Protein AF-A0A1U7GFN2-F1 (afdb_monomer_lite)

pLDDT: mean 79.74, std 21.15, range [33.28, 98.19]

Sequence (119 aa):
MRTPLAVALRPTSIPDRIIRTFAADPARSIAVTWRTDPTIAGAIAQVALAEHGPRFAKNARTVPAASQDLTTNLGVVRCHSAVIAGLLLQWRFILMEPGATTNETPDADRRPDRMAGTI

Foldseek 3Di:
DDDDPLRVPPFAQDWDPWDKAADPPNQFKIKIKTKHAPVPPWWKWWWFADDPDDCRSVRIDIFTWDWDWDQDPSGIMIMTMTMGGRDHNRTDTDGDTPPPPPPPDPDPPPDPDDDDDDD

Secondary structure (DSSP, 8-state):
-PPPHHHHT---SS-EEEEEEE-SSTTTEEEEEEEE-TT----EEEEEE--SSGGGGGGPEEEEPEEEEEEETTEEEEEEEEEEES--TTEEEE--PPPP-------TT---PPP----

Radius of gyration: 21.06 Å; chains: 1; bounding box: 43×74×38 Å

Structure (mmCIF, N/CA/C/O backbone):
data_AF-A0A1U7GFN2-F1
#
_entry.id   AF-A0A1U7GFN2-F1
#
loop_
_atom_site.group_PDB
_atom_site.id
_atom_site.type_symbol
_atom_site.label_atom_id
_atom_site.label_alt_id
_atom_site.label_comp_id
_atom_site.label_asym_id
_atom_site.label_entity_id
_atom_site.label_seq_id
_atom_site.pdbx_PDB_ins_code
_atom_site.Cartn_x
_atom_site.Cartn_y
_atom_site.Cartn_z
_atom_site.occupancy
_atom_site.B_iso_or_equiv
_atom_site.auth_seq_id
_atom_site.auth_comp_id
_atom_site.auth_asym_id
_atom_site.auth_atom_id
_atom_site.pdbx_PDB_model_num
ATOM 1 N N . MET A 1 1 ? 33.927 -9.912 -6.779 1.00 79.88 1 MET A N 1
ATOM 2 C CA . MET A 1 1 ? 33.056 -9.307 -7.814 1.00 79.88 1 MET A CA 1
ATOM 3 C C . MET A 1 1 ? 32.000 -8.467 -7.103 1.00 79.88 1 MET A C 1
ATOM 5 O O . MET A 1 1 ? 31.395 -8.986 -6.175 1.00 79.88 1 MET A O 1
ATOM 9 N N . ARG A 1 2 ? 31.828 -7.176 -7.431 1.00 85.62 2 ARG A N 1
ATOM 10 C CA . ARG A 1 2 ? 30.754 -6.353 -6.832 1.00 85.62 2 ARG A CA 1
ATOM 11 C C . ARG A 1 2 ? 29.463 -6.574 -7.619 1.00 85.62 2 ARG A C 1
ATOM 13 O O . ARG A 1 2 ? 29.490 -6.513 -8.844 1.00 85.62 2 ARG A O 1
ATOM 20 N N . THR A 1 3 ? 28.354 -6.808 -6.925 1.00 88.25 3 THR A N 1
ATOM 21 C CA . THR A 1 3 ? 27.028 -6.903 -7.547 1.00 88.25 3 THR A CA 1
ATOM 22 C C . THR A 1 3 ? 26.643 -5.550 -8.159 1.00 88.25 3 THR A C 1
ATOM 24 O O . THR A 1 3 ? 26.765 -4.531 -7.472 1.00 88.25 3 THR A O 1
ATOM 27 N N . PRO A 1 4 ? 26.177 -5.501 -9.421 1.00 92.88 4 PRO A N 1
ATOM 28 C CA . PRO A 1 4 ? 25.675 -4.268 -10.019 1.00 92.88 4 PRO A CA 1
ATOM 29 C C . PRO A 1 4 ? 24.521 -3.668 -9.208 1.00 92.88 4 PRO A C 1
ATOM 31 O O . PRO A 1 4 ? 23.682 -4.395 -8.676 1.00 92.88 4 PRO A O 1
ATOM 34 N N . LEU A 1 5 ? 24.426 -2.337 -9.164 1.00 89.12 5 LEU A N 1
ATOM 35 C CA . LEU A 1 5 ? 23.420 -1.641 -8.353 1.00 89.12 5 LEU A CA 1
ATOM 36 C C . LEU A 1 5 ? 21.980 -1.998 -8.754 1.00 89.12 5 LEU A C 1
ATOM 38 O O . LEU A 1 5 ? 21.131 -2.206 -7.891 1.00 89.12 5 LEU A O 1
ATOM 42 N N . ALA A 1 6 ? 21.731 -2.142 -10.057 1.00 87.75 6 ALA A N 1
ATOM 43 C CA . ALA A 1 6 ? 20.432 -2.549 -10.590 1.00 87.75 6 ALA A CA 1
ATOM 44 C C . ALA A 1 6 ? 20.019 -3.965 -10.152 1.00 87.75 6 ALA A C 1
ATOM 46 O O . ALA A 1 6 ? 18.833 -4.270 -10.096 1.00 87.75 6 ALA A O 1
ATOM 47 N N . VAL A 1 7 ? 20.985 -4.832 -9.833 1.00 89.94 7 VAL A N 1
ATOM 48 C CA . VAL A 1 7 ? 20.720 -6.176 -9.301 1.00 89.94 7 VAL A CA 1
ATOM 49 C C . VAL A 1 7 ? 20.530 -6.112 -7.787 1.00 89.94 7 VAL A C 1
ATOM 51 O O . VAL A 1 7 ? 19.584 -6.691 -7.270 1.00 89.94 7 VAL A O 1
ATOM 54 N N . ALA A 1 8 ? 21.376 -5.361 -7.078 1.00 90.19 8 ALA A N 1
ATOM 55 C CA . ALA A 1 8 ? 21.319 -5.251 -5.620 1.00 90.19 8 ALA A CA 1
ATOM 56 C C . ALA A 1 8 ? 20.065 -4.525 -5.093 1.00 90.19 8 ALA A C 1
ATOM 58 O O . ALA A 1 8 ? 19.646 -4.779 -3.969 1.00 90.19 8 ALA A O 1
ATOM 59 N N . LEU A 1 9 ? 19.479 -3.608 -5.874 1.00 91.38 9 LEU A N 1
ATOM 60 C CA . LEU A 1 9 ? 18.309 -2.808 -5.477 1.00 91.38 9 LEU A CA 1
ATOM 61 C C . LEU A 1 9 ? 17.008 -3.198 -6.191 1.00 91.38 9 LEU A C 1
ATOM 63 O O . LEU A 1 9 ? 15.992 -2.503 -6.032 1.00 91.38 9 LEU A O 1
ATOM 67 N N . ARG A 1 10 ? 17.035 -4.274 -6.983 1.00 93.94 10 ARG A N 1
ATOM 68 C CA . ARG A 1 10 ? 15.882 -4.742 -7.753 1.00 93.94 10 ARG A CA 1
ATOM 69 C C . ARG A 1 10 ? 14.710 -5.042 -6.806 1.00 93.94 10 ARG A C 1
ATOM 71 O O . ARG A 1 10 ? 14.901 -5.819 -5.874 1.00 93.94 10 ARG A O 1
ATOM 78 N N . PRO A 1 11 ? 13.528 -4.434 -7.007 1.00 95.00 11 PRO A N 1
ATOM 79 C CA . PRO A 1 11 ? 12.351 -4.813 -6.239 1.00 95.00 11 PRO A CA 1
ATOM 80 C C . PRO A 1 11 ? 11.867 -6.207 -6.655 1.00 95.00 11 PRO A C 1
ATOM 82 O O . PRO A 1 11 ? 12.178 -6.690 -7.744 1.00 95.00 11 PRO A O 1
ATOM 85 N N . THR A 1 12 ? 11.082 -6.829 -5.787 1.00 96.00 12 THR A N 1
ATOM 86 C CA . THR A 1 12 ? 10.398 -8.099 -6.059 1.00 96.00 12 THR A CA 1
ATOM 87 C C . THR A 1 12 ? 8.897 -7.908 -5.861 1.00 96.00 12 THR A C 1
ATOM 89 O O . THR A 1 12 ? 8.451 -6.808 -5.525 1.00 96.00 12 THR A O 1
ATOM 92 N N . SER A 1 13 ? 8.120 -8.976 -6.003 1.00 95.88 13 SER A N 1
ATOM 93 C CA . SER A 1 13 ? 6.693 -8.974 -5.687 1.00 95.88 13 SER A CA 1
ATOM 94 C C . SER A 1 13 ? 6.435 -8.750 -4.196 1.00 95.88 13 SER A C 1
ATOM 96 O O . SER A 1 13 ? 5.337 -8.364 -3.808 1.00 95.88 13 SER A O 1
ATOM 98 N N . ILE A 1 14 ? 7.451 -8.967 -3.355 1.00 95.62 14 ILE A N 1
ATOM 99 C CA . ILE A 1 14 ? 7.402 -8.703 -1.921 1.00 95.62 14 ILE A CA 1
ATOM 100 C C . ILE A 1 14 ? 7.631 -7.203 -1.677 1.00 95.62 14 ILE A C 1
ATOM 102 O O . ILE A 1 14 ? 8.637 -6.663 -2.153 1.00 95.62 14 ILE A O 1
ATOM 106 N N . PRO A 1 15 ? 6.760 -6.541 -0.893 1.00 95.94 15 PRO A N 1
ATOM 107 C CA . PRO A 1 15 ? 6.933 -5.150 -0.505 1.00 95.94 15 PRO A CA 1
ATOM 108 C C . PRO A 1 15 ? 8.265 -4.906 0.184 1.00 95.94 15 PRO A C 1
ATOM 110 O O . PRO A 1 15 ? 8.613 -5.567 1.164 1.00 95.94 15 PRO A O 1
ATOM 113 N N . ASP A 1 16 ? 8.974 -3.885 -0.276 1.00 95.56 16 ASP A N 1
ATOM 114 C CA . ASP A 1 16 ? 10.136 -3.358 0.420 1.00 95.56 16 ASP A CA 1
ATOM 115 C C . ASP A 1 16 ? 10.035 -1.832 0.576 1.00 95.56 16 ASP A C 1
ATOM 117 O O . ASP A 1 16 ? 9.109 -1.183 0.075 1.00 95.56 16 ASP A O 1
ATOM 121 N N . ARG A 1 17 ? 10.983 -1.253 1.328 1.00 94.75 17 ARG A N 1
ATOM 122 C CA . ARG A 1 17 ? 11.055 0.197 1.601 1.00 94.75 17 ARG A CA 1
ATOM 123 C C . ARG A 1 17 ? 9.732 0.773 2.108 1.00 94.75 17 ARG A C 1
ATOM 125 O O . ARG A 1 17 ? 9.287 1.828 1.665 1.00 94.75 17 ARG A O 1
ATOM 132 N N . ILE A 1 18 ? 9.129 0.064 3.054 1.00 96.44 18 ILE A N 1
ATOM 133 C CA . ILE A 1 18 ? 7.902 0.481 3.720 1.00 96.44 18 ILE A CA 1
ATOM 134 C C . ILE A 1 18 ? 8.209 1.715 4.572 1.00 96.44 18 ILE A C 1
ATOM 136 O O . ILE A 1 18 ? 8.990 1.651 5.523 1.00 96.44 18 ILE A O 1
ATOM 140 N N . ILE A 1 19 ? 7.587 2.837 4.233 1.00 96.00 19 ILE A N 1
ATOM 141 C CA . ILE A 1 19 ? 7.745 4.119 4.914 1.00 96.00 19 ILE A CA 1
ATOM 142 C C . ILE A 1 19 ? 6.379 4.561 5.429 1.00 96.00 19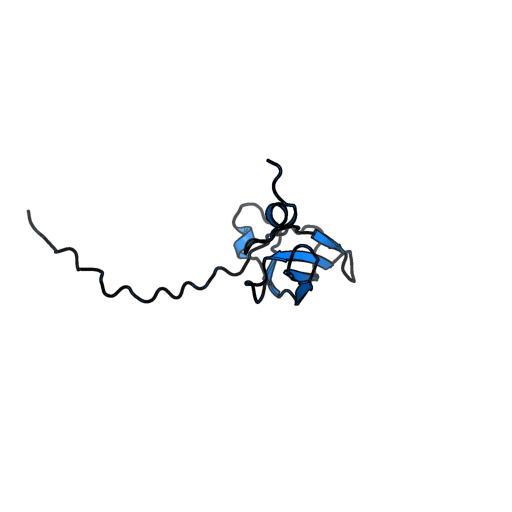 ILE A C 1
ATOM 144 O O . ILE A 1 19 ? 5.367 4.444 4.743 1.00 96.00 19 ILE A O 1
ATOM 148 N N . ARG A 1 20 ? 6.353 5.095 6.651 1.00 93.94 20 ARG A N 1
ATOM 149 C CA . ARG A 1 20 ? 5.165 5.706 7.249 1.00 93.94 20 ARG A CA 1
ATOM 150 C C . ARG A 1 20 ? 5.383 7.203 7.417 1.00 93.94 20 ARG A C 1
ATOM 152 O O . ARG A 1 20 ? 6.385 7.609 8.000 1.00 93.94 20 ARG A O 1
ATOM 159 N N . THR A 1 21 ? 4.419 7.999 6.978 1.00 94.12 21 THR A N 1
ATOM 160 C CA . THR A 1 21 ? 4.413 9.459 7.116 1.00 94.12 21 THR A CA 1
ATOM 161 C C . THR A 1 21 ? 3.083 9.949 7.685 1.00 94.12 21 THR A C 1
ATOM 163 O O . THR A 1 21 ? 2.111 9.195 7.791 1.00 94.12 21 THR A O 1
ATOM 166 N N . PHE A 1 22 ? 3.034 11.219 8.085 1.00 91.38 22 PHE A N 1
ATOM 167 C CA . PHE A 1 22 ? 1.775 11.868 8.437 1.00 91.38 22 PHE A CA 1
ATOM 168 C C . PHE A 1 22 ? 0.922 12.111 7.189 1.00 91.38 22 PHE A C 1
ATOM 170 O O . PHE A 1 22 ? 1.451 12.396 6.114 1.00 91.38 22 PHE A O 1
ATOM 177 N N . ALA A 1 23 ? -0.395 12.002 7.353 1.00 89.81 23 ALA A N 1
ATOM 178 C CA . ALA A 1 23 ? -1.374 12.461 6.373 1.00 89.81 23 ALA A CA 1
ATOM 179 C C . ALA A 1 23 ? -2.029 13.768 6.868 1.00 89.81 23 ALA A C 1
ATOM 181 O O . ALA A 1 23 ? -1.463 14.454 7.718 1.00 89.81 23 ALA A O 1
ATOM 182 N N . ALA A 1 24 ? -3.190 14.139 6.319 1.00 85.94 24 ALA A N 1
ATOM 183 C CA . ALA A 1 24 ? -3.819 15.441 6.559 1.00 85.94 24 ALA A CA 1
ATOM 184 C C . ALA A 1 24 ? -4.075 15.751 8.050 1.00 85.94 24 ALA A C 1
ATOM 186 O O . ALA A 1 24 ? -3.706 16.826 8.513 1.00 85.94 24 ALA A O 1
ATOM 187 N N . ASP A 1 25 ? -4.670 14.815 8.802 1.00 89.19 25 ASP A N 1
ATOM 188 C CA . ASP A 1 25 ? -4.792 14.909 10.265 1.00 89.19 25 ASP A CA 1
ATOM 189 C C . ASP A 1 25 ? -3.743 13.985 10.903 1.00 89.19 25 ASP A C 1
ATOM 191 O O . ASP A 1 25 ? -3.983 12.778 10.986 1.00 89.19 25 ASP A O 1
ATOM 195 N N . PRO A 1 26 ? -2.586 14.488 11.359 1.00 85.94 26 PRO A N 1
ATOM 196 C CA . PRO A 1 26 ? -1.520 13.642 11.891 1.00 85.94 26 PRO A CA 1
ATOM 197 C C . PRO A 1 26 ? -1.901 12.918 13.192 1.00 85.94 26 PRO A C 1
ATOM 199 O O . PRO A 1 26 ? -1.264 11.923 13.536 1.00 85.94 26 PRO A O 1
ATOM 202 N N . ALA A 1 27 ? -2.931 13.378 13.914 1.00 87.00 27 ALA A N 1
ATOM 203 C CA . ALA A 1 27 ? -3.392 12.732 15.142 1.00 87.00 27 ALA A CA 1
ATOM 204 C C . ALA A 1 27 ? -4.286 11.515 14.863 1.00 87.00 27 ALA A C 1
ATOM 206 O O . ALA A 1 27 ? -4.385 10.614 15.697 1.00 87.00 27 ALA A O 1
ATOM 207 N N . ARG A 1 28 ? -4.947 11.484 13.698 1.00 89.50 28 ARG A N 1
ATOM 208 C CA . ARG A 1 28 ? -5.922 10.439 13.336 1.00 89.50 28 ARG A CA 1
ATOM 209 C C . ARG A 1 28 ? -5.659 9.783 11.991 1.00 89.50 28 ARG A C 1
ATOM 211 O O . ARG A 1 28 ? -6.449 8.940 11.566 1.00 89.50 28 ARG A O 1
ATOM 218 N N . SER A 1 29 ? -4.591 10.147 11.297 1.00 92.50 29 SER A N 1
ATOM 219 C CA . SER A 1 29 ? -4.281 9.593 9.989 1.00 92.50 29 SER A CA 1
ATOM 220 C C . SER A 1 29 ? -2.788 9.511 9.709 1.00 92.50 29 SER A C 1
ATOM 222 O O . SER A 1 29 ? -1.995 10.363 10.107 1.00 92.50 29 SER A O 1
ATOM 224 N N . ILE A 1 30 ? -2.419 8.464 8.982 1.00 93.88 30 ILE A N 1
ATOM 225 C CA . ILE A 1 30 ? -1.072 8.254 8.455 1.00 93.88 30 ILE A CA 1
ATOM 226 C C . ILE A 1 30 ? -1.161 7.883 6.982 1.00 93.88 30 ILE A C 1
ATOM 228 O O . ILE A 1 30 ? -2.176 7.351 6.531 1.00 93.88 30 ILE A O 1
ATOM 232 N N . ALA A 1 31 ? -0.072 8.088 6.257 1.00 95.75 31 ALA A N 1
ATOM 233 C CA . ALA A 1 31 ? 0.148 7.453 4.971 1.00 95.75 31 ALA A CA 1
ATOM 234 C C . ALA A 1 31 ? 1.226 6.376 5.116 1.00 95.75 31 ALA A C 1
ATOM 236 O O . ALA A 1 31 ? 2.205 6.546 5.847 1.00 95.75 31 ALA A O 1
ATOM 237 N N . VAL A 1 32 ? 1.038 5.258 4.425 1.00 97.06 32 VAL A N 1
ATOM 238 C CA . VAL A 1 32 ? 2.057 4.222 4.261 1.00 97.06 32 VAL A CA 1
ATOM 239 C C . VAL A 1 32 ? 2.391 4.141 2.783 1.00 97.06 32 VAL A C 1
ATOM 241 O O . VAL A 1 32 ? 1.485 4.103 1.951 1.00 97.06 32 VAL A O 1
ATOM 244 N N . THR A 1 33 ? 3.677 4.136 2.458 1.00 97.50 33 THR A N 1
ATOM 245 C CA . THR A 1 33 ? 4.182 3.964 1.098 1.00 97.50 33 THR A CA 1
ATOM 246 C C . THR A 1 33 ? 5.164 2.809 1.041 1.00 97.50 33 THR A C 1
ATOM 248 O O . THR A 1 33 ? 5.877 2.534 2.003 1.00 97.50 33 THR A O 1
ATOM 251 N N . TRP A 1 34 ? 5.167 2.092 -0.074 1.00 98.06 34 TRP A N 1
ATOM 252 C CA . TRP A 1 34 ? 6.070 0.972 -0.326 1.00 98.06 34 TRP A CA 1
ATOM 253 C C . TRP A 1 34 ? 6.273 0.807 -1.825 1.00 98.06 34 TRP A C 1
ATOM 255 O O . TRP A 1 34 ? 5.620 1.480 -2.631 1.00 98.06 34 TRP A O 1
ATOM 265 N N . ARG A 1 35 ? 7.191 -0.077 -2.210 1.00 97.50 35 ARG A N 1
ATOM 266 C CA . ARG A 1 35 ? 7.350 -0.467 -3.609 1.00 97.50 35 ARG A CA 1
ATOM 267 C C . ARG A 1 35 ? 7.367 -1.980 -3.776 1.00 97.50 35 ARG A C 1
ATOM 269 O O . ARG A 1 35 ? 7.756 -2.711 -2.867 1.00 97.50 35 ARG A O 1
ATOM 276 N N . THR A 1 36 ? 6.999 -2.399 -4.973 1.00 98.00 36 THR A N 1
ATOM 277 C CA . THR A 1 36 ? 7.103 -3.760 -5.497 1.00 98.00 36 THR A CA 1
ATOM 278 C C . THR A 1 36 ? 7.691 -3.695 -6.908 1.00 98.00 36 THR A C 1
ATOM 280 O O . THR A 1 36 ? 8.001 -2.615 -7.441 1.00 98.00 36 THR A O 1
ATOM 283 N N . ASP A 1 37 ? 7.909 -4.853 -7.520 1.00 96.81 37 ASP A N 1
ATOM 284 C CA . ASP A 1 37 ? 8.148 -4.910 -8.953 1.00 96.81 37 ASP A CA 1
ATOM 285 C C . ASP A 1 37 ? 6.851 -4.629 -9.757 1.00 96.81 37 ASP A C 1
ATOM 287 O O . ASP A 1 37 ? 5.743 -4.707 -9.220 1.00 96.81 37 ASP A O 1
ATOM 291 N N . PRO A 1 38 ? 6.955 -4.282 -11.053 1.00 96.25 38 PRO A N 1
ATOM 292 C CA . PRO A 1 38 ? 5.802 -3.860 -11.854 1.00 96.25 38 PRO A CA 1
ATOM 293 C C . PRO A 1 38 ? 4.720 -4.924 -12.096 1.00 96.25 38 PRO A C 1
ATOM 295 O O . PRO A 1 38 ? 3.646 -4.573 -12.596 1.00 96.25 38 PRO A O 1
ATOM 298 N N . THR A 1 39 ? 4.970 -6.198 -11.763 1.00 96.88 39 THR A N 1
ATOM 299 C CA . THR A 1 39 ? 3.991 -7.286 -11.928 1.00 96.88 39 THR A CA 1
ATOM 300 C C . THR A 1 39 ? 2.800 -7.155 -10.972 1.00 96.88 39 THR A C 1
ATOM 302 O O . THR A 1 39 ? 1.727 -7.681 -11.263 1.00 96.88 39 THR A O 1
ATOM 305 N N . ILE A 1 40 ? 2.934 -6.396 -9.877 1.00 96.75 40 ILE A N 1
ATOM 306 C CA . ILE A 1 40 ? 1.870 -6.197 -8.884 1.00 96.75 40 ILE A CA 1
ATOM 307 C C . ILE A 1 40 ? 0.941 -5.050 -9.288 1.00 96.75 40 ILE A C 1
ATOM 309 O O . ILE A 1 40 ? 1.202 -3.879 -9.012 1.00 96.75 40 ILE A O 1
ATOM 313 N N . ALA A 1 41 ? -0.172 -5.379 -9.947 1.00 91.06 41 ALA A N 1
ATOM 314 C CA . ALA A 1 41 ? -1.134 -4.405 -10.481 1.00 91.06 41 ALA A CA 1
ATOM 315 C C . ALA A 1 41 ? -1.859 -3.562 -9.412 1.00 91.06 41 ALA A C 1
ATOM 317 O O . ALA A 1 41 ? -2.234 -2.422 -9.680 1.00 91.06 41 ALA A O 1
ATOM 318 N N . GLY A 1 42 ? -2.044 -4.096 -8.206 1.00 91.31 42 GLY A N 1
ATOM 319 C CA . GLY A 1 42 ? -2.718 -3.408 -7.111 1.00 91.31 42 GLY A CA 1
ATOM 320 C C . GLY A 1 42 ? -2.256 -3.935 -5.762 1.00 91.31 42 GLY A C 1
ATOM 321 O O . GLY A 1 42 ? -1.808 -5.074 -5.665 1.00 91.31 42 GLY A O 1
ATOM 322 N N . ALA A 1 43 ? -2.367 -3.095 -4.737 1.00 95.12 43 ALA A N 1
ATOM 323 C CA . ALA A 1 43 ? -1.914 -3.413 -3.390 1.00 95.12 43 ALA A CA 1
ATOM 324 C C . ALA A 1 43 ? -2.917 -2.922 -2.343 1.00 95.12 43 ALA A C 1
ATOM 326 O O . ALA A 1 43 ? -3.752 -2.046 -2.600 1.00 95.12 43 ALA A O 1
ATOM 327 N N . ILE A 1 44 ? -2.825 -3.495 -1.149 1.00 96.31 44 ILE A N 1
ATOM 328 C CA . ILE A 1 44 ? -3.666 -3.142 -0.008 1.00 96.31 44 ILE A CA 1
ATOM 329 C C . ILE A 1 44 ? -2.799 -2.932 1.228 1.00 96.31 44 ILE A C 1
ATOM 331 O O . ILE A 1 44 ? -1.756 -3.553 1.391 1.00 96.31 44 ILE A O 1
ATOM 335 N N . ALA A 1 45 ? -3.256 -2.072 2.128 1.00 94.25 45 ALA A N 1
ATOM 336 C CA . ALA A 1 45 ? -2.758 -2.007 3.491 1.00 94.25 45 ALA A CA 1
ATOM 337 C C . ALA A 1 45 ? -3.819 -2.569 4.434 1.00 94.25 45 ALA A C 1
ATOM 339 O O . ALA A 1 45 ? -5.018 -2.362 4.237 1.00 94.25 45 ALA A O 1
ATOM 340 N N . GLN A 1 46 ? -3.384 -3.240 5.493 1.00 92.19 46 GLN A N 1
ATOM 341 C CA . GLN A 1 46 ? -4.274 -3.697 6.548 1.00 92.19 46 GLN A CA 1
ATOM 342 C C . GLN A 1 46 ? -3.916 -3.044 7.880 1.00 92.19 46 GLN A C 1
ATOM 344 O O . GLN A 1 46 ? -2.781 -2.654 8.159 1.00 92.19 46 GLN A O 1
ATOM 349 N N . VAL A 1 47 ? -4.934 -2.815 8.699 1.00 89.25 47 VAL A N 1
ATOM 350 C CA . VAL A 1 47 ? -4.763 -2.179 10.004 1.00 89.25 47 VAL A CA 1
ATOM 351 C C . VAL A 1 47 ? -5.791 -2.725 10.972 1.00 89.25 47 VAL A C 1
ATOM 353 O O . VAL A 1 47 ? -6.968 -2.830 10.641 1.00 89.25 47 VAL A O 1
ATOM 356 N N . ALA A 1 48 ? -5.343 -3.040 12.179 1.00 88.50 48 ALA A N 1
ATOM 357 C CA . ALA A 1 48 ? -6.181 -3.528 13.259 1.00 88.50 48 ALA A CA 1
ATOM 358 C C . ALA A 1 48 ? -5.857 -2.759 14.540 1.00 88.50 48 ALA A C 1
ATOM 360 O O . ALA A 1 48 ? -4.734 -2.287 14.729 1.00 88.50 48 ALA A O 1
ATOM 361 N N . LEU A 1 49 ? -6.826 -2.658 15.447 1.00 83.94 49 LEU A N 1
ATOM 362 C CA . LEU A 1 49 ? -6.531 -2.233 16.810 1.00 83.94 49 LEU A CA 1
ATOM 363 C C . LEU A 1 49 ? -5.607 -3.271 17.459 1.00 83.94 49 LEU A C 1
ATOM 365 O O . LEU A 1 49 ? -5.809 -4.475 17.317 1.00 83.94 49 LEU A O 1
ATOM 369 N N . ALA A 1 50 ? -4.581 -2.803 18.163 1.00 80.00 50 ALA A N 1
ATOM 370 C CA . ALA A 1 50 ? -3.693 -3.679 18.906 1.00 80.00 50 ALA A CA 1
ATOM 371 C C . ALA A 1 50 ? -4.412 -4.223 20.147 1.00 80.00 50 ALA A C 1
ATOM 373 O O . ALA A 1 50 ? -4.566 -3.510 21.134 1.00 80.00 50 ALA A O 1
ATOM 374 N N . GLU A 1 51 ? -4.833 -5.482 20.096 1.00 80.25 51 GLU A N 1
ATOM 375 C CA . GLU A 1 51 ? -5.404 -6.206 21.235 1.00 80.25 51 GLU A CA 1
ATOM 376 C C . GLU A 1 51 ? -4.374 -7.170 21.844 1.00 80.25 51 GLU A C 1
ATOM 378 O O . GLU A 1 51 ? -3.321 -7.449 21.261 1.00 80.25 51 GLU A O 1
ATOM 383 N N . HIS A 1 52 ? -4.663 -7.695 23.035 1.00 77.75 52 HIS A N 1
ATOM 384 C CA . HIS A 1 52 ? -3.803 -8.686 23.672 1.00 77.75 52 HIS A CA 1
ATOM 385 C C . HIS A 1 52 ? -3.826 -10.011 22.889 1.00 77.75 52 HIS A C 1
ATOM 387 O O . HIS A 1 52 ? -4.832 -10.717 22.845 1.00 77.75 52 HIS A O 1
ATOM 393 N N . GLY A 1 53 ? -2.683 -10.370 22.302 1.00 77.62 53 GLY A N 1
ATOM 394 C CA . GLY A 1 53 ? -2.458 -11.661 21.649 1.00 77.62 53 GLY A CA 1
ATOM 395 C C . GLY A 1 53 ? -2.500 -11.615 20.116 1.00 77.62 53 GLY A C 1
ATOM 396 O O . GLY A 1 53 ? -2.897 -10.621 19.521 1.00 77.62 53 GLY A O 1
ATOM 397 N N . PRO A 1 54 ? -2.094 -12.701 19.435 1.00 77.06 54 PRO A N 1
ATOM 398 C CA . PRO A 1 54 ? -1.831 -12.709 17.989 1.00 77.06 54 PRO A CA 1
ATOM 399 C C . PRO A 1 54 ? -3.092 -12.644 17.112 1.00 77.06 54 PRO A C 1
ATOM 401 O O . PRO A 1 54 ? -2.994 -12.505 15.896 1.00 77.06 54 PRO A O 1
ATOM 404 N N . ARG A 1 55 ? -4.291 -12.763 17.700 1.00 81.38 55 ARG A N 1
ATOM 405 C 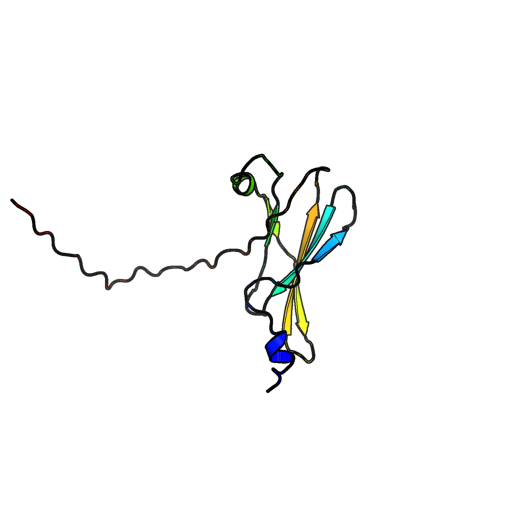CA . ARG A 1 55 ? -5.556 -12.826 16.949 1.00 81.38 55 ARG A CA 1
ATOM 406 C C . ARG A 1 55 ? -6.091 -11.468 16.503 1.00 81.38 55 ARG A C 1
ATOM 408 O O . ARG A 1 55 ? -6.998 -11.462 15.679 1.00 81.38 55 ARG A O 1
ATOM 415 N N . PHE A 1 56 ? -5.523 -10.355 16.971 1.00 78.81 56 PHE A N 1
ATOM 416 C CA . PHE A 1 56 ? -5.976 -9.007 16.603 1.00 78.81 56 PHE A CA 1
ATOM 417 C C . PHE A 1 56 ? -5.978 -8.764 15.082 1.00 78.81 56 PHE A C 1
ATOM 419 O O . PHE A 1 56 ? -6.815 -8.027 14.570 1.00 78.81 56 PHE A O 1
ATOM 426 N N . ALA A 1 57 ? -5.108 -9.461 14.339 1.00 83.00 57 ALA A N 1
ATOM 427 C CA . ALA A 1 57 ? -5.063 -9.438 12.877 1.00 83.00 57 ALA A CA 1
ATOM 428 C C . ALA A 1 57 ? -6.390 -9.846 12.209 1.00 83.00 57 ALA A C 1
ATOM 430 O O . ALA A 1 57 ? -6.677 -9.403 11.103 1.00 83.00 57 ALA A O 1
ATOM 431 N N . LYS A 1 58 ? -7.224 -10.658 12.876 1.00 85.25 58 LYS A N 1
ATOM 432 C CA . LYS A 1 58 ? -8.551 -11.044 12.368 1.00 85.25 58 LYS A CA 1
ATOM 433 C C . LYS A 1 58 ? -9.514 -9.861 12.271 1.00 85.25 58 LYS A C 1
ATOM 435 O O . LYS A 1 58 ? -10.424 -9.894 11.454 1.00 85.25 58 LYS A O 1
ATOM 440 N N . ASN A 1 59 ? -9.291 -8.827 13.079 1.00 86.44 59 ASN A N 1
ATOM 441 C CA . ASN A 1 59 ? -10.094 -7.607 13.107 1.00 86.44 59 ASN A CA 1
ATOM 442 C C . ASN A 1 59 ? -9.500 -6.524 12.191 1.00 86.44 59 ASN A C 1
ATOM 444 O O . ASN A 1 59 ? -9.850 -5.348 12.307 1.00 86.44 59 ASN A O 1
ATOM 448 N N . ALA A 1 60 ? -8.559 -6.888 11.312 1.00 90.56 60 ALA A N 1
ATOM 449 C CA . ALA A 1 60 ? -7.950 -5.937 10.404 1.00 90.56 60 ALA A CA 1
ATOM 450 C C . ALA A 1 60 ? -8.959 -5.456 9.363 1.00 90.56 60 ALA A C 1
ATOM 452 O O . ALA A 1 60 ? -9.598 -6.246 8.669 1.00 90.56 60 ALA A O 1
ATOM 453 N N . ARG A 1 61 ? -9.054 -4.138 9.210 1.00 92.00 61 ARG A N 1
ATOM 454 C CA . ARG A 1 61 ? -9.718 -3.536 8.057 1.00 92.00 61 ARG A CA 1
ATOM 455 C C . ARG A 1 61 ? -8.716 -3.340 6.928 1.00 92.00 61 ARG A C 1
ATOM 457 O O . ARG A 1 61 ? -7.542 -3.044 7.166 1.00 92.00 61 ARG A O 1
ATOM 464 N N . THR A 1 62 ? -9.216 -3.456 5.708 1.00 94.56 62 THR A N 1
ATOM 465 C CA . THR A 1 62 ? -8.436 -3.307 4.480 1.00 94.56 62 THR A CA 1
ATOM 466 C C . THR A 1 62 ? -8.586 -1.895 3.927 1.00 94.56 62 THR A C 1
ATOM 468 O O . THR A 1 62 ? -9.686 -1.347 3.895 1.00 94.56 62 THR A O 1
ATOM 471 N N . VAL A 1 63 ? -7.473 -1.307 3.499 1.00 95.44 63 VAL A N 1
ATOM 472 C CA . VAL A 1 63 ? -7.386 0.018 2.886 1.00 95.44 63 VAL A CA 1
ATOM 473 C C . VAL A 1 63 ? -6.744 -0.167 1.508 1.00 95.44 63 VAL A C 1
ATOM 475 O O . VAL A 1 63 ? -5.603 -0.629 1.443 1.00 95.44 63 VAL A O 1
ATOM 478 N N . PRO A 1 64 ? -7.440 0.148 0.403 1.00 96.50 64 PRO A N 1
ATOM 479 C CA . PRO A 1 64 ? -6.847 0.049 -0.926 1.00 96.50 64 PRO A CA 1
ATOM 480 C C . PRO A 1 64 ? -5.704 1.058 -1.087 1.00 96.50 64 PRO A C 1
ATOM 482 O O . PRO A 1 64 ? -5.784 2.182 -0.584 1.00 96.50 64 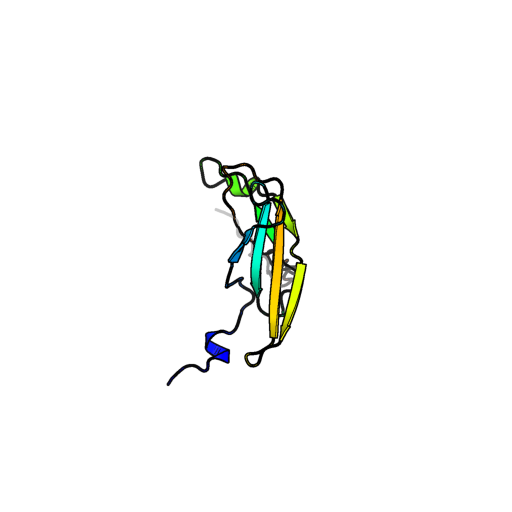PRO A O 1
ATOM 485 N N . ALA A 1 65 ? -4.649 0.661 -1.798 1.00 97.50 65 ALA A N 1
ATOM 486 C CA . ALA A 1 65 ? -3.535 1.539 -2.123 1.00 97.50 65 ALA A CA 1
ATOM 487 C C . ALA A 1 65 ? -3.676 2.124 -3.535 1.00 97.50 65 ALA A C 1
ATOM 489 O O . ALA A 1 65 ? -3.991 1.416 -4.493 1.00 97.50 65 ALA A O 1
ATOM 490 N N . ALA A 1 66 ? -3.369 3.411 -3.680 1.00 97.81 66 ALA A N 1
ATOM 491 C CA . ALA A 1 66 ? -3.091 4.007 -4.978 1.00 97.81 66 ALA A CA 1
ATOM 492 C C . ALA A 1 66 ? -1.726 3.514 -5.469 1.00 97.81 66 ALA A C 1
ATOM 494 O O . ALA A 1 66 ? -0.787 3.416 -4.679 1.00 97.81 66 ALA A O 1
ATOM 495 N N . SER A 1 67 ? -1.615 3.205 -6.760 1.00 97.88 67 SER A N 1
ATOM 496 C CA . SER A 1 67 ? -0.402 2.627 -7.340 1.00 97.88 67 SER A CA 1
ATOM 497 C C . SER A 1 67 ? 0.057 3.432 -8.553 1.00 97.88 67 SER A C 1
ATOM 499 O O . SER A 1 67 ? -0.769 3.809 -9.381 1.00 97.88 67 SER A O 1
ATOM 501 N N . GLN A 1 68 ? 1.361 3.683 -8.666 1.00 97.50 68 GLN A N 1
ATOM 502 C CA . GLN A 1 68 ? 1.965 4.390 -9.796 1.00 97.50 68 GLN A CA 1
ATOM 503 C C . GLN A 1 68 ? 3.305 3.764 -10.186 1.00 97.50 68 GLN A C 1
ATOM 505 O O . GLN A 1 68 ? 4.070 3.339 -9.318 1.00 97.50 68 GLN A O 1
ATOM 510 N N . ASP A 1 69 ? 3.614 3.739 -11.479 1.00 97.19 69 ASP A N 1
ATOM 511 C CA . ASP A 1 69 ? 4.949 3.366 -11.943 1.00 97.19 69 ASP A CA 1
ATOM 512 C C . ASP A 1 69 ? 5.941 4.512 -11.729 1.00 97.19 69 ASP A C 1
ATOM 514 O O . ASP A 1 69 ? 5.633 5.686 -11.939 1.00 97.19 69 ASP A O 1
ATOM 518 N N . LEU A 1 70 ? 7.164 4.153 -11.351 1.00 95.81 70 LEU A N 1
ATOM 519 C CA . LEU A 1 70 ? 8.307 5.051 -11.304 1.00 95.81 70 LEU A CA 1
ATOM 520 C C . LEU A 1 70 ? 9.436 4.452 -12.145 1.00 95.81 70 LEU A C 1
ATOM 522 O O . LEU A 1 70 ? 9.988 3.400 -11.821 1.00 95.81 70 LEU A O 1
ATOM 526 N N . THR A 1 71 ? 9.790 5.143 -13.227 1.00 95.94 71 THR A N 1
ATOM 527 C CA . THR A 1 71 ? 10.912 4.760 -14.092 1.00 95.94 71 THR A CA 1
ATOM 528 C C . THR A 1 71 ? 12.186 5.451 -13.625 1.00 95.94 71 THR A C 1
ATOM 530 O O . THR A 1 71 ? 12.216 6.666 -13.445 1.00 95.94 71 THR A O 1
ATOM 533 N N . THR A 1 72 ? 13.253 4.676 -13.440 1.00 91.94 72 THR A N 1
ATOM 534 C CA . THR A 1 72 ? 14.573 5.166 -13.021 1.00 91.94 72 THR A CA 1
ATOM 535 C C . THR A 1 72 ? 15.664 4.600 -13.929 1.00 91.94 72 THR A C 1
ATOM 537 O O . THR A 1 72 ? 15.424 3.675 -14.705 1.00 91.94 72 THR A O 1
ATOM 540 N N . ASN A 1 73 ? 16.903 5.073 -13.779 1.00 92.44 73 ASN A N 1
ATOM 541 C CA . ASN A 1 73 ? 18.064 4.464 -14.440 1.00 92.44 73 ASN A CA 1
ATOM 542 C C . ASN A 1 73 ? 18.394 3.041 -13.934 1.00 92.44 73 ASN A C 1
ATOM 544 O O . ASN A 1 73 ? 19.264 2.384 -14.500 1.00 92.44 73 ASN A O 1
ATOM 548 N N . LEU A 1 74 ? 17.727 2.565 -12.875 1.00 91.88 74 LEU A N 1
ATOM 549 C CA . LEU A 1 74 ? 17.862 1.210 -12.329 1.00 91.88 74 LEU A CA 1
ATOM 550 C C . LEU A 1 74 ? 16.719 0.273 -12.757 1.00 91.88 74 LEU A C 1
ATOM 552 O O . LEU A 1 74 ? 16.738 -0.902 -12.393 1.00 91.88 74 LEU A O 1
ATOM 556 N N . GLY A 1 75 ? 15.743 0.778 -13.519 1.00 92.44 75 GLY A N 1
ATOM 557 C CA . GLY A 1 75 ? 14.562 0.045 -13.972 1.00 92.44 75 GLY A CA 1
ATOM 558 C C . GLY A 1 75 ? 13.247 0.691 -13.534 1.00 92.44 75 GLY A C 1
ATOM 559 O O . GLY A 1 75 ? 13.227 1.765 -12.923 1.00 92.44 75 GLY A O 1
ATOM 560 N N . VAL A 1 76 ? 12.147 0.016 -13.870 1.00 95.19 76 VAL A N 1
ATOM 561 C CA . VAL A 1 76 ? 10.783 0.400 -13.486 1.00 95.19 76 VAL A CA 1
ATOM 562 C C . VAL A 1 76 ? 10.428 -0.255 -12.156 1.00 95.19 76 VAL A C 1
ATOM 564 O O . VAL A 1 76 ? 10.719 -1.432 -11.939 1.00 95.19 76 VAL A O 1
ATOM 567 N N . VAL A 1 77 ? 9.793 0.507 -11.272 1.00 96.75 77 VAL A N 1
ATOM 568 C CA . VAL A 1 77 ? 9.247 0.019 -10.002 1.00 96.75 77 VAL A CA 1
ATOM 569 C C . VAL A 1 77 ? 7.786 0.434 -9.881 1.00 96.75 77 VAL A C 1
ATOM 571 O O . VAL A 1 77 ? 7.398 1.472 -10.418 1.00 96.75 77 VAL A O 1
ATOM 574 N N . ARG A 1 78 ? 6.990 -0.339 -9.144 1.00 97.88 78 ARG A N 1
ATOM 575 C CA . ARG A 1 78 ? 5.615 0.022 -8.793 1.00 97.88 78 ARG A CA 1
ATOM 576 C C . ARG A 1 78 ? 5.611 0.586 -7.381 1.00 97.88 78 ARG A C 1
ATOM 578 O O . ARG A 1 78 ? 5.999 -0.094 -6.436 1.00 97.88 78 ARG A O 1
ATOM 585 N N . CYS A 1 79 ? 5.214 1.842 -7.234 1.00 97.81 79 CYS A N 1
ATOM 586 C CA . CYS A 1 79 ? 5.063 2.500 -5.944 1.00 97.81 79 CY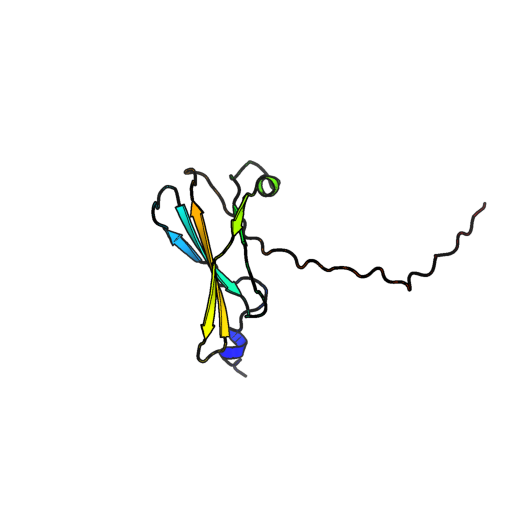S A CA 1
ATOM 587 C C . CYS A 1 79 ? 3.599 2.474 -5.517 1.00 97.81 79 CYS A C 1
ATOM 589 O O . CYS A 1 79 ? 2.716 2.782 -6.315 1.00 97.81 79 CYS A O 1
ATOM 591 N N . HIS A 1 80 ? 3.361 2.167 -4.248 1.00 98.19 80 HIS A N 1
ATOM 592 C CA . HIS A 1 80 ? 2.035 2.109 -3.649 1.00 98.19 80 HIS A CA 1
ATOM 593 C C . HIS A 1 80 ? 1.921 3.114 -2.504 1.00 98.19 80 HIS A C 1
ATOM 595 O O . HIS A 1 80 ? 2.902 3.393 -1.807 1.00 98.19 80 HIS A O 1
ATOM 601 N N . SER A 1 81 ? 0.722 3.654 -2.297 1.00 97.44 81 SER A N 1
ATOM 602 C CA . SER A 1 81 ? 0.405 4.535 -1.177 1.00 97.44 81 SER A CA 1
ATOM 603 C C . SER A 1 81 ? -0.999 4.277 -0.649 1.00 97.44 81 SER A C 1
ATOM 605 O O . SER A 1 81 ? -1.962 4.277 -1.413 1.00 97.44 81 SER A O 1
ATOM 607 N N . ALA A 1 82 ? -1.129 4.105 0.664 1.00 97.38 82 ALA A N 1
ATOM 608 C CA . ALA A 1 82 ? -2.410 3.977 1.347 1.00 97.38 82 ALA A CA 1
ATOM 609 C C . ALA A 1 82 ? -2.509 4.992 2.490 1.00 97.38 82 ALA A C 1
ATOM 611 O O . ALA A 1 82 ? -1.617 5.074 3.337 1.00 97.38 82 ALA A O 1
ATOM 612 N N . VAL A 1 83 ? -3.615 5.740 2.537 1.00 96.12 83 VAL A N 1
ATOM 613 C CA . VAL A 1 83 ? -3.931 6.647 3.648 1.00 96.12 83 VAL A CA 1
ATOM 614 C C . VAL A 1 83 ? -4.867 5.941 4.615 1.00 96.12 83 VAL A C 1
ATOM 616 O O . VAL A 1 83 ? -5.991 5.576 4.276 1.00 96.12 83 VAL A O 1
ATOM 619 N N . ILE A 1 84 ? -4.406 5.769 5.848 1.00 93.62 84 ILE A N 1
ATOM 620 C CA . ILE A 1 84 ? -5.156 5.126 6.917 1.00 93.62 84 ILE A CA 1
ATOM 621 C C . ILE A 1 84 ? -5.669 6.220 7.850 1.00 93.62 84 ILE A C 1
ATOM 623 O O . ILE A 1 84 ? -4.896 6.779 8.621 1.00 93.62 84 ILE A O 1
ATOM 627 N N . ALA A 1 85 ? -6.969 6.511 7.790 1.00 91.50 85 ALA A N 1
ATOM 628 C CA . ALA A 1 85 ? -7.623 7.553 8.587 1.00 91.50 85 ALA A CA 1
ATOM 629 C C . ALA A 1 85 ? -8.512 6.988 9.706 1.00 91.50 85 ALA A C 1
ATOM 631 O O . ALA A 1 85 ? -8.925 5.832 9.652 1.00 91.50 85 ALA A O 1
ATOM 632 N N . GLY A 1 86 ? -8.853 7.807 10.699 1.00 87.38 86 GLY A N 1
ATOM 633 C CA . GLY A 1 86 ? -9.685 7.405 11.836 1.00 87.38 86 GLY A CA 1
ATOM 634 C C . GLY A 1 86 ? -8.936 6.590 12.892 1.00 87.38 86 GLY A C 1
ATOM 635 O O . GLY A 1 86 ? -9.566 5.816 13.601 1.00 87.38 86 GLY A O 1
ATOM 636 N N . LEU A 1 87 ? -7.609 6.738 12.981 1.00 84.06 87 LEU A N 1
ATOM 637 C CA . LEU A 1 87 ? -6.794 6.114 14.022 1.00 84.06 87 LEU A CA 1
ATOM 638 C C . LEU A 1 87 ? -7.192 6.631 15.410 1.00 84.06 87 LEU A C 1
ATOM 640 O O . LEU A 1 87 ? -7.406 7.831 15.594 1.00 84.06 87 LEU A O 1
ATOM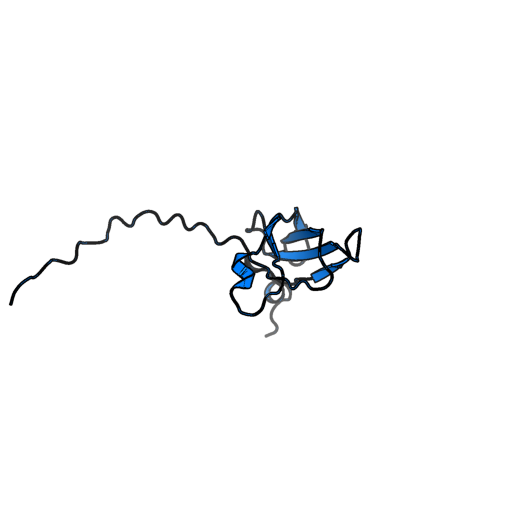 644 N N . LEU A 1 88 ? -7.218 5.736 16.399 1.00 73.69 88 LEU A N 1
ATOM 645 C CA . LEU A 1 88 ? -7.174 6.116 17.812 1.00 73.69 88 LEU A CA 1
ATOM 646 C C . LEU A 1 88 ? -5.714 6.085 18.280 1.00 73.69 88 LEU A C 1
ATOM 648 O O . LEU A 1 88 ? -4.890 5.367 17.713 1.00 73.69 88 LEU A O 1
ATOM 652 N N . LEU A 1 89 ? -5.408 6.818 19.351 1.00 64.50 89 LEU A N 1
ATOM 653 C CA . LEU A 1 89 ? -4.056 7.042 19.893 1.00 64.50 89 LEU A CA 1
ATOM 654 C C . LEU A 1 89 ? -3.233 5.767 20.220 1.00 64.50 89 LEU A C 1
ATOM 656 O O . LEU A 1 89 ? -2.056 5.887 20.543 1.00 64.50 89 LEU A O 1
ATOM 660 N N . GLN A 1 90 ? -3.804 4.557 20.121 1.00 61.50 90 GLN A N 1
ATOM 661 C CA . GLN A 1 90 ? -3.185 3.286 20.538 1.00 61.50 90 GLN A CA 1
ATOM 662 C C . GLN A 1 90 ? -3.081 2.185 19.449 1.00 61.50 90 GLN A C 1
ATOM 664 O O . GLN A 1 90 ? -3.062 1.000 19.773 1.00 61.50 90 GLN A O 1
ATOM 669 N N . TRP A 1 91 ? -3.046 2.510 18.149 1.00 54.47 91 TRP A N 1
ATOM 670 C CA . TRP A 1 91 ? -3.096 1.486 17.076 1.00 54.47 91 TRP A CA 1
ATOM 671 C C . TRP A 1 91 ? -1.713 0.964 16.620 1.00 54.47 91 TRP A C 1
ATOM 673 O O . TRP A 1 91 ? -0.755 1.728 16.493 1.00 54.47 91 TRP A O 1
ATOM 683 N N . ARG A 1 92 ? -1.616 -0.347 16.318 1.00 54.16 92 ARG A N 1
ATOM 684 C CA . ARG A 1 92 ? -0.459 -1.007 15.660 1.00 54.16 92 ARG A CA 1
ATOM 685 C C . ARG A 1 92 ? -0.867 -1.489 14.260 1.00 54.16 92 ARG A C 1
ATOM 687 O O . ARG A 1 92 ? -2.041 -1.705 13.998 1.00 54.16 92 ARG A O 1
ATOM 694 N N . PHE A 1 93 ? 0.094 -1.667 13.356 1.00 52.44 93 PHE A N 1
ATOM 695 C CA . PHE A 1 93 ? -0.166 -1.946 11.935 1.00 52.44 93 PHE A CA 1
ATOM 696 C C . PHE A 1 93 ? 0.333 -3.342 11.530 1.00 52.44 93 PHE A C 1
ATOM 698 O O . PHE A 1 93 ? 1.383 -3.767 12.011 1.00 52.44 93 PHE A O 1
ATOM 705 N N . ILE A 1 94 ? -0.397 -4.025 10.636 1.00 54.12 94 ILE A N 1
ATOM 706 C CA . ILE A 1 94 ? 0.033 -5.254 9.943 1.00 54.12 94 ILE A CA 1
ATOM 707 C C . ILE A 1 94 ? -0.154 -5.020 8.444 1.00 54.12 94 ILE A C 1
ATOM 709 O O . ILE A 1 94 ? -1.279 -4.876 7.986 1.00 54.12 94 ILE A O 1
ATOM 713 N N . LEU A 1 95 ? 0.929 -5.012 7.674 1.00 51.41 95 LEU A N 1
ATOM 714 C CA . LEU A 1 95 ? 0.856 -4.892 6.217 1.00 51.41 95 LEU A CA 1
ATOM 715 C C . LEU A 1 95 ? 0.789 -6.297 5.611 1.00 51.41 95 LEU A C 1
ATOM 717 O O . LEU A 1 95 ? 1.649 -7.124 5.906 1.00 51.41 95 LEU A O 1
ATOM 721 N N . MET A 1 96 ? -0.241 -6.565 4.807 1.00 54.66 96 MET A N 1
ATOM 722 C CA . MET A 1 96 ? -0.403 -7.817 4.064 1.00 54.66 96 MET A CA 1
ATOM 723 C C . MET A 1 96 ? -0.667 -7.487 2.598 1.00 54.66 96 MET A C 1
ATOM 725 O O . MET A 1 96 ? -1.482 -6.615 2.311 1.00 54.66 96 MET A O 1
ATOM 729 N N . GLU A 1 97 ? -0.012 -8.202 1.689 1.00 56.00 97 GLU A N 1
ATOM 730 C CA . GLU A 1 97 ? -0.362 -8.187 0.268 1.00 56.00 97 GLU A CA 1
ATOM 731 C C . GLU A 1 97 ? -1.537 -9.139 0.014 1.00 56.00 97 GLU A C 1
ATOM 733 O O . GLU A 1 97 ? -1.686 -10.128 0.746 1.00 56.00 97 GLU A O 1
ATOM 738 N N . PRO A 1 98 ? -2.379 -8.886 -1.005 1.00 50.66 98 PRO A N 1
ATOM 739 C CA . PRO A 1 98 ? -3.383 -9.861 -1.382 1.00 50.66 98 PRO A CA 1
ATOM 740 C C . PRO A 1 98 ? -2.656 -11.125 -1.847 1.00 50.66 98 PRO A C 1
ATOM 742 O O . PRO A 1 98 ? -1.863 -11.093 -2.788 1.00 50.66 98 PRO A O 1
ATOM 745 N N . GLY A 1 99 ? -2.903 -12.238 -1.151 1.00 45.12 99 GLY A N 1
ATOM 746 C CA . GLY A 1 99 ? -2.427 -13.544 -1.583 1.00 45.12 99 GLY A CA 1
ATOM 747 C C . GLY A 1 99 ? -2.883 -13.782 -3.016 1.00 45.12 99 GLY A C 1
ATOM 748 O O . GLY A 1 99 ? -4.048 -13.538 -3.341 1.00 45.12 99 GLY A O 1
ATOM 749 N N 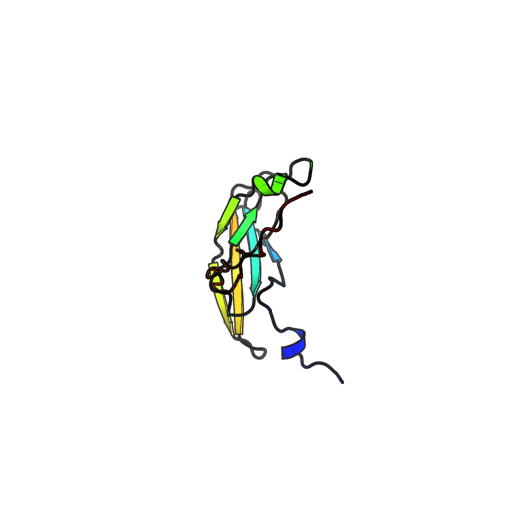. ALA A 1 100 ? -1.961 -14.217 -3.874 1.00 43.44 100 ALA A N 1
ATOM 750 C CA . ALA A 1 100 ? -2.305 -14.652 -5.214 1.00 43.44 100 ALA A CA 1
ATOM 751 C C . ALA A 1 100 ? -3.474 -15.637 -5.106 1.00 43.44 100 ALA A C 1
ATOM 753 O O . ALA A 1 100 ? -3.389 -16.633 -4.384 1.00 43.44 100 ALA A O 1
ATOM 754 N N . THR A 1 101 ? -4.576 -15.362 -5.799 1.00 36.12 101 THR A N 1
ATOM 755 C CA . THR A 1 101 ? -5.579 -16.390 -6.046 1.00 36.12 101 THR A CA 1
ATOM 756 C C . THR A 1 101 ? -4.925 -17.391 -6.984 1.00 36.12 101 THR A C 1
ATOM 758 O O . THR A 1 101 ? -4.984 -17.236 -8.205 1.00 36.12 101 THR A O 1
ATOM 761 N N . THR A 1 102 ? -4.248 -18.395 -6.432 1.00 33.28 102 THR A N 1
ATOM 762 C CA . THR A 1 102 ? -3.966 -19.609 -7.185 1.00 33.28 102 THR A CA 1
ATOM 763 C C . THR A 1 102 ? -5.325 -20.233 -7.443 1.00 33.28 102 THR A C 1
ATOM 765 O O . THR A 1 102 ? -5.916 -20.868 -6.574 1.00 33.28 102 THR A O 1
ATOM 768 N N . ASN A 1 103 ? -5.867 -19.965 -8.627 1.00 38.00 103 ASN A N 1
ATOM 769 C CA . ASN A 1 103 ? -6.949 -20.756 -9.170 1.00 38.00 103 ASN A CA 1
ATOM 770 C C . ASN A 1 103 ? -6.331 -22.122 -9.487 1.00 38.00 103 ASN A C 1
ATOM 772 O O . ASN A 1 103 ? -5.832 -22.343 -10.591 1.00 38.00 103 ASN A O 1
ATOM 776 N N . GLU A 1 104 ? -6.233 -22.984 -8.472 1.00 37.88 104 GLU A N 1
ATOM 777 C CA . GLU A 1 104 ? -5.849 -24.374 -8.668 1.00 37.88 104 GLU A CA 1
ATOM 778 C C . GLU A 1 104 ? -6.905 -24.986 -9.585 1.00 37.88 104 GLU A C 1
ATOM 780 O O . GLU A 1 104 ? -8.049 -25.229 -9.203 1.00 37.88 104 GLU A O 1
ATOM 785 N N . THR A 1 105 ? -6.523 -25.162 -10.847 1.00 41.16 105 THR A N 1
ATOM 786 C CA . THR A 1 105 ? -7.259 -26.022 -11.765 1.00 41.16 105 THR A CA 1
ATOM 787 C C . THR A 1 105 ? -7.212 -27.418 -11.148 1.00 41.16 105 THR A C 1
ATOM 789 O O . THR A 1 105 ? -6.109 -27.862 -10.821 1.00 41.16 105 THR A O 1
ATOM 792 N N . PRO A 1 106 ? -8.351 -28.101 -10.932 1.00 40.34 106 PRO A N 1
ATOM 793 C CA . PRO A 1 106 ? -8.342 -29.435 -10.353 1.00 40.34 106 PRO A CA 1
ATOM 794 C C . PRO A 1 106 ? -7.467 -30.336 -11.221 1.00 40.34 106 PRO A C 1
ATOM 796 O O . PRO A 1 106 ? -7.760 -30.534 -12.401 1.00 40.34 106 PRO A O 1
ATOM 799 N N . ASP A 1 107 ? -6.372 -30.829 -10.649 1.00 45.53 107 ASP A N 1
ATOM 800 C CA . ASP A 1 107 ? -5.495 -31.780 -11.313 1.00 45.53 107 ASP A CA 1
ATOM 801 C C . ASP A 1 107 ? -6.285 -33.068 -11.588 1.00 45.53 107 ASP A C 1
ATOM 803 O O . ASP A 1 107 ? -6.684 -33.791 -10.671 1.00 45.53 107 ASP A O 1
ATOM 807 N N . ALA A 1 108 ? -6.559 -33.316 -12.868 1.00 51.50 108 ALA A N 1
ATOM 808 C CA . ALA A 1 108 ? -7.301 -34.476 -13.341 1.00 51.50 108 ALA A CA 1
ATOM 809 C C . ALA A 1 108 ? -6.487 -35.785 -13.252 1.00 51.50 108 ALA A C 1
ATOM 811 O O . ALA A 1 108 ? -7.029 -36.842 -13.575 1.00 51.50 108 ALA A O 1
ATOM 812 N N . ASP A 1 109 ? -5.223 -35.741 -12.808 1.00 48.50 109 ASP A N 1
ATOM 813 C CA . ASP A 1 109 ? -4.329 -36.906 -12.746 1.00 48.50 109 ASP A CA 1
ATOM 814 C C . ASP A 1 109 ? -4.169 -37.516 -11.340 1.00 48.50 109 ASP A C 1
ATOM 816 O O . ASP A 1 109 ? -3.357 -38.420 -11.116 1.00 48.50 109 ASP A O 1
ATOM 820 N N . ARG A 1 110 ? -4.990 -37.108 -10.360 1.00 44.47 110 ARG A N 1
ATOM 821 C CA . ARG A 1 110 ? -5.025 -37.800 -9.062 1.00 44.47 110 ARG A CA 1
ATOM 822 C C . ARG A 1 110 ? -5.697 -39.168 -9.211 1.00 44.47 110 ARG A C 1
ATOM 824 O O . ARG A 1 110 ? -6.908 -39.311 -9.045 1.00 44.47 110 ARG A O 1
ATOM 831 N N . ARG A 1 111 ? -4.897 -40.194 -9.517 1.00 42.34 111 ARG A N 1
ATOM 832 C CA . ARG A 1 111 ? -5.326 -41.600 -9.487 1.00 42.34 111 ARG A CA 1
ATOM 833 C C . ARG A 1 111 ? -5.936 -41.933 -8.117 1.00 42.34 111 ARG A C 1
ATOM 835 O O . ARG A 1 111 ? -5.368 -41.545 -7.097 1.00 42.34 111 ARG A O 1
ATOM 842 N N . PRO A 1 112 ? -7.070 -42.653 -8.064 1.00 39.81 112 PRO A N 1
ATOM 843 C CA . PRO A 1 112 ? -7.632 -43.086 -6.797 1.00 39.81 112 PRO A CA 1
ATOM 844 C C . PRO A 1 112 ? -6.724 -44.160 -6.200 1.00 39.81 112 PRO A C 1
ATOM 846 O O . PRO A 1 112 ? -6.595 -45.257 -6.754 1.00 39.81 112 PRO A O 1
ATOM 849 N N . ASP A 1 113 ? -6.101 -43.843 -5.067 1.00 43.25 113 ASP A N 1
ATOM 850 C CA . ASP A 1 113 ? -5.436 -44.842 -4.245 1.00 43.25 113 ASP A CA 1
ATOM 851 C C . ASP A 1 113 ? -6.470 -45.891 -3.833 1.00 43.25 113 ASP A C 1
ATOM 853 O O . ASP A 1 113 ? -7.507 -45.623 -3.221 1.00 43.25 113 ASP A O 1
ATOM 857 N N . ARG A 1 114 ? -6.194 -47.102 -4.302 1.00 39.34 114 ARG A N 1
ATOM 858 C CA . ARG A 1 114 ? -7.026 -48.290 -4.221 1.00 39.34 114 ARG A CA 1
ATOM 859 C C . ARG A 1 114 ? -7.343 -48.598 -2.757 1.00 39.34 114 ARG A C 1
ATOM 861 O O . ARG A 1 114 ? -6.440 -48.853 -1.965 1.00 39.34 114 ARG A O 1
ATOM 868 N N . MET A 1 115 ? -8.633 -48.652 -2.430 1.00 40.44 115 MET A N 1
ATOM 869 C CA . MET A 1 115 ? -9.119 -49.387 -1.265 1.00 40.44 115 MET A CA 1
ATOM 870 C C . MET A 1 115 ? -8.541 -50.809 -1.281 1.00 40.44 115 MET A C 1
ATOM 872 O O . MET A 1 115 ? -8.771 -51.565 -2.227 1.00 40.44 115 MET A O 1
ATOM 876 N N . ALA A 1 116 ? -7.854 -51.181 -0.208 1.00 39.97 116 ALA A N 1
ATOM 877 C CA . ALA A 1 116 ? -7.725 -52.563 0.225 1.00 39.97 116 ALA A CA 1
ATOM 878 C C . ALA A 1 116 ? -8.244 -52.623 1.666 1.00 39.97 116 ALA A C 1
ATOM 880 O O . ALA A 1 116 ? -7.664 -52.025 2.569 1.00 39.97 116 ALA A O 1
ATOM 881 N N . GLY A 1 117 ? -9.401 -53.261 1.839 1.00 35.84 117 GLY A N 1
ATOM 882 C CA . GLY A 1 117 ? -9.954 -53.606 3.142 1.00 35.84 117 GLY A CA 1
ATOM 883 C C . GLY A 1 117 ? -9.424 -54.941 3.667 1.00 35.84 117 GLY A C 1
ATOM 884 O O . GLY A 1 117 ? -8.849 -55.713 2.903 1.00 35.84 117 GLY A O 1
ATOM 885 N N . THR A 1 118 ? -9.739 -55.183 4.949 1.00 34.50 118 THR A N 1
ATOM 886 C CA . THR A 1 118 ? -9.794 -56.480 5.665 1.00 34.50 118 THR A CA 1
ATOM 887 C C . THR A 1 118 ? -8.419 -57.136 5.885 1.00 34.50 118 THR A C 1
ATOM 889 O O . THR A 1 118 ? -7.684 -57.382 4.939 1.00 34.50 118 THR A O 1
ATOM 892 N N . ILE A 1 119 ? -7.957 -57.407 7.113 1.00 46.00 119 ILE A N 1
ATOM 893 C CA . ILE A 1 119 ? -8.574 -58.051 8.295 1.00 46.00 119 ILE A CA 1
ATOM 894 C C . ILE A 1 119 ? -8.257 -57.257 9.565 1.00 46.00 119 ILE A C 1
ATOM 896 O O . ILE A 1 119 ? -7.106 -56.781 9.676 1.00 46.00 119 ILE A O 1
#